Protein AF-A0A7W1YMB5-F1 (afdb_monomer_lite)

Sequence (63 aa):
MTRLVLLVSIAPTDTSLAAARPSTTMTTIPVGSSPFDIAVNRRTNRAYTANYGDNTVSVITGQ

pLDDT: mean 79.33, std 20.53, range [34.03, 98.0]

Radius of gyration: 20.95 Å; chains: 1; bounding box: 33×40×49 Å

Secondary structure (DSSP, 8-state):
------------S-TT----------------SSEEEEEEEGGGTEEEEEETTTTEEEEEE--

Foldseek 3Di:
DDDDDDDPDPDPPDPDPCPPPPPPDDDDDDDAAPWDDKDADPVQQWMWTCHPVVRDIDIDHDD

Structure (mmCIF, N/CA/C/O backbone):
data_AF-A0A7W1YMB5-F1
#
_entry.id   AF-A0A7W1YMB5-F1
#
loop_
_atom_site.group_PDB
_atom_site.id
_atom_site.type_symbol
_atom_site.label_atom_id
_atom_site.label_alt_id
_atom_site.label_comp_id
_atom_site.label_asym_id
_atom_site.label_entity_id
_atom_site.label_seq_id
_atom_site.pdbx_PDB_ins_code
_atom_site.Cartn_x
_atom_site.Cartn_y
_atom_site.Cartn_z
_atom_site.occupancy
_atom_site.B_iso_or_equiv
_atom_site.auth_seq_id
_atom_site.auth_comp_id
_atom_site.auth_asym_id
_atom_site.auth_atom_id
_atom_site.pdbx_PDB_model_num
ATOM 1 N N . MET A 1 1 ? 17.435 34.675 22.584 1.00 42.62 1 MET A N 1
ATOM 2 C CA . MET A 1 1 ? 16.070 35.055 22.157 1.00 42.62 1 MET A CA 1
ATOM 3 C C . MET A 1 1 ? 15.084 34.166 22.904 1.00 42.62 1 MET A C 1
ATOM 5 O O . MET A 1 1 ? 14.939 33.003 22.555 1.00 42.62 1 MET A O 1
ATOM 9 N N . THR A 1 2 ? 14.510 34.668 23.996 1.00 38.34 2 THR A N 1
ATOM 10 C CA . THR A 1 2 ? 13.678 33.888 24.930 1.00 38.34 2 THR A CA 1
ATOM 11 C C . THR A 1 2 ? 12.229 33.901 24.457 1.00 38.34 2 THR A C 1
ATOM 13 O O . THR A 1 2 ? 11.642 34.970 24.311 1.00 38.34 2 THR A O 1
ATOM 16 N N . ARG A 1 3 ? 11.655 32.728 24.183 1.00 59.72 3 ARG A N 1
ATOM 17 C CA . ARG A 1 3 ? 10.278 32.592 23.701 1.00 59.72 3 ARG A CA 1
ATOM 18 C C . ARG A 1 3 ? 9.378 32.230 24.887 1.00 59.72 3 ARG A C 1
ATOM 20 O O . ARG A 1 3 ? 9.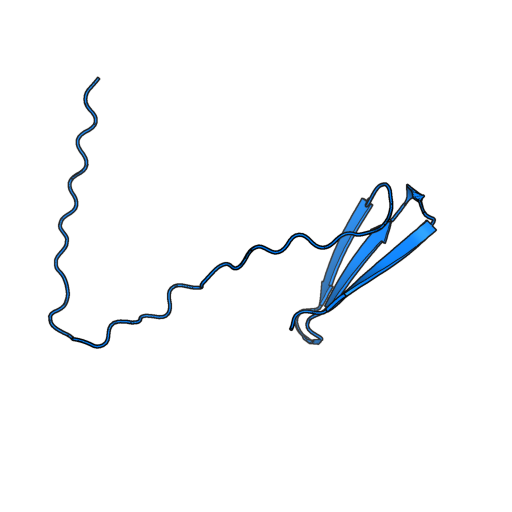484 31.137 25.428 1.00 59.72 3 ARG A O 1
ATOM 27 N N . LEU A 1 4 ? 8.547 33.178 25.315 1.00 34.03 4 LEU A N 1
ATOM 28 C CA . LEU A 1 4 ? 7.572 33.022 26.396 1.00 34.03 4 LEU A CA 1
ATOM 29 C C . LEU A 1 4 ? 6.303 32.359 25.829 1.00 34.03 4 LEU A C 1
ATOM 31 O O . LEU A 1 4 ? 5.754 32.856 24.848 1.00 34.03 4 LEU A O 1
ATOM 35 N N . VAL A 1 5 ? 5.835 31.254 26.417 1.00 56.00 5 VAL A N 1
ATOM 36 C CA . VAL A 1 5 ? 4.540 30.637 26.072 1.00 56.00 5 VAL A CA 1
ATOM 37 C C . VAL A 1 5 ? 3.653 30.678 27.311 1.00 56.00 5 VAL A C 1
ATOM 39 O O . VAL A 1 5 ? 3.971 30.055 28.320 1.00 56.00 5 VAL A O 1
ATOM 42 N N . LEU A 1 6 ? 2.554 31.430 27.243 1.00 48.88 6 LEU A N 1
ATOM 43 C CA . LEU A 1 6 ? 1.537 31.469 28.291 1.00 48.88 6 LEU A CA 1
ATOM 44 C C . LEU A 1 6 ? 0.522 30.347 28.027 1.00 48.88 6 LEU A C 1
ATOM 46 O O . LEU A 1 6 ? -0.256 30.431 27.079 1.00 48.88 6 LEU A O 1
ATOM 50 N N . LEU A 1 7 ? 0.525 29.300 28.852 1.00 50.91 7 LEU A N 1
ATOM 51 C CA . LEU A 1 7 ? -0.543 28.299 28.880 1.00 50.91 7 LEU A CA 1
ATOM 52 C C . LEU A 1 7 ? -1.476 28.634 30.047 1.00 50.91 7 LEU A C 1
ATOM 54 O O . LEU A 1 7 ? -1.215 28.253 31.185 1.00 50.91 7 LEU A O 1
ATOM 58 N N . VAL A 1 8 ? -2.565 29.358 29.782 1.00 49.88 8 VAL A N 1
ATOM 59 C CA . VAL A 1 8 ? -3.686 29.420 30.731 1.00 49.88 8 VAL A CA 1
ATOM 60 C C . VAL A 1 8 ? -4.446 28.103 30.600 1.00 49.88 8 VAL A C 1
ATOM 62 O O . VAL A 1 8 ? -5.241 27.918 29.684 1.00 49.88 8 VAL A O 1
ATOM 65 N N . SER A 1 9 ? -4.150 27.159 31.491 1.00 54.62 9 SER A N 1
ATOM 66 C CA . SER A 1 9 ? -4.886 25.902 31.614 1.00 54.62 9 SER A CA 1
ATOM 67 C C . SER A 1 9 ? -5.985 26.069 32.658 1.00 54.62 9 SER A C 1
ATOM 69 O O . SER A 1 9 ? -5.770 25.788 33.835 1.00 54.62 9 SER A O 1
ATOM 71 N N . ILE A 1 10 ? -7.170 26.516 32.242 1.00 60.09 10 ILE A N 1
ATOM 72 C CA . ILE A 1 10 ? -8.381 26.315 33.044 1.00 60.09 10 ILE A CA 1
ATOM 73 C C . ILE A 1 10 ? -8.891 24.899 32.762 1.00 60.09 10 ILE A C 1
ATOM 75 O O . ILE A 1 10 ? -9.552 24.649 31.758 1.00 60.09 10 ILE A O 1
ATOM 79 N N . ALA A 1 11 ? -8.504 23.943 33.609 1.00 49.50 11 ALA A N 1
ATOM 80 C CA . ALA A 1 11 ? -9.073 22.602 33.565 1.00 49.50 11 ALA A CA 1
ATOM 81 C C . ALA A 1 11 ? -10.564 22.693 33.939 1.00 49.50 11 ALA A C 1
ATOM 83 O O . ALA A 1 11 ? -10.873 23.254 34.993 1.00 49.50 11 ALA A O 1
ATOM 84 N N . PRO A 1 12 ? -11.496 22.165 33.130 1.00 53.31 12 PRO A N 1
ATOM 85 C CA . PRO A 1 12 ? -12.871 22.008 33.576 1.00 53.31 12 PRO A CA 1
ATOM 86 C C . PRO A 1 12 ? -12.877 21.007 34.735 1.00 53.31 12 PRO A C 1
ATOM 88 O O . PRO A 1 12 ? -12.339 19.907 34.604 1.00 53.31 12 PRO A O 1
ATOM 91 N N . THR A 1 13 ? -13.470 21.372 35.871 1.00 59.25 13 THR A N 1
ATOM 92 C CA . THR A 1 13 ? -13.759 20.466 36.997 1.00 59.25 13 THR A CA 1
ATOM 93 C C . THR A 1 13 ? -14.904 19.510 36.659 1.00 59.25 13 THR A C 1
ATOM 95 O O . THR A 1 13 ? -15.841 19.358 37.431 1.00 59.25 13 THR A O 1
ATOM 98 N N . ASP A 1 14 ? -14.808 18.851 35.509 1.00 52.16 14 ASP A N 1
ATOM 99 C CA . ASP A 1 14 ? -15.620 17.698 35.158 1.00 52.16 14 ASP A CA 1
ATOM 100 C C . ASP A 1 14 ? -14.669 16.537 34.881 1.00 52.16 14 ASP A C 1
ATOM 102 O O . ASP A 1 14 ? -13.930 16.498 33.895 1.00 52.16 14 ASP A O 1
ATOM 106 N N . THR A 1 15 ? -14.687 15.566 35.788 1.00 54.12 15 THR A N 1
ATOM 107 C CA . THR A 1 15 ? -13.940 14.301 35.772 1.00 54.12 15 THR A CA 1
ATOM 108 C C . THR A 1 15 ? -14.392 13.342 34.654 1.00 54.12 15 THR A C 1
ATOM 110 O O . THR A 1 15 ? -14.419 12.129 34.837 1.00 54.12 15 THR A O 1
ATOM 113 N N . SER A 1 16 ? -14.738 13.852 33.467 1.00 57.53 16 SER A N 1
ATOM 114 C CA . SER A 1 16 ? -15.176 13.043 32.318 1.00 57.53 16 SER A CA 1
ATOM 115 C C . SER A 1 16 ? -14.847 13.653 30.945 1.00 57.53 16 SER A C 1
ATOM 117 O O . SER A 1 16 ? -15.565 13.452 29.972 1.00 57.53 16 SER A O 1
ATOM 119 N N . LEU A 1 17 ? -13.713 14.347 30.813 1.00 54.88 17 LEU A N 1
ATOM 120 C CA . LEU A 1 17 ? -13.243 14.877 29.525 1.00 54.88 17 LEU A CA 1
ATOM 121 C C . LEU A 1 17 ? -12.143 14.016 28.897 1.00 54.88 17 LEU A C 1
ATOM 123 O O . LEU A 1 17 ? -11.102 14.504 28.465 1.00 54.88 17 LEU A O 1
ATOM 127 N N . ALA A 1 18 ? -12.435 12.728 28.725 1.00 51.41 18 ALA A N 1
ATOM 128 C CA . ALA A 1 18 ? -11.953 12.018 27.547 1.00 51.41 18 ALA A CA 1
ATOM 129 C C . ALA A 1 18 ? -12.789 12.482 26.339 1.00 51.41 18 ALA A C 1
ATOM 131 O O . ALA A 1 18 ? -13.496 11.698 25.712 1.00 51.41 18 ALA A O 1
ATOM 132 N N . ALA A 1 19 ? -12.737 13.779 26.016 1.00 57.41 19 ALA A N 1
ATOM 133 C CA . ALA A 1 19 ? -13.058 14.216 24.668 1.00 57.41 19 ALA A CA 1
ATOM 134 C C . ALA A 1 19 ? -12.050 13.481 23.788 1.00 57.41 19 ALA A C 1
ATOM 136 O O . ALA A 1 19 ? -10.857 13.770 23.865 1.00 57.41 19 ALA A O 1
ATOM 137 N N . ALA A 1 20 ? -12.516 12.435 23.104 1.00 60.34 20 ALA A N 1
ATOM 138 C CA . ALA A 1 20 ? -11.704 11.472 22.381 1.00 60.34 20 ALA A CA 1
ATOM 139 C C . ALA A 1 20 ? -10.770 12.204 21.416 1.00 60.34 20 ALA A C 1
ATOM 141 O O . ALA A 1 20 ? -11.126 12.506 20.278 1.00 60.34 20 ALA A O 1
ATOM 142 N N . ARG A 1 21 ? -9.566 12.537 21.885 1.00 62.41 21 ARG A N 1
ATOM 143 C CA . ARG A 1 21 ? -8.517 13.064 21.033 1.00 62.41 21 ARG A CA 1
ATOM 144 C C . ARG A 1 21 ? -8.243 11.945 20.034 1.00 62.41 21 ARG A C 1
ATOM 146 O O . ARG A 1 21 ? -7.898 10.852 20.489 1.00 62.41 21 ARG A O 1
ATOM 153 N N . PRO A 1 22 ? -8.433 12.162 18.721 1.00 61.59 22 PRO A N 1
ATOM 154 C CA . PRO A 1 22 ? -8.200 11.114 17.744 1.00 61.59 22 PRO A CA 1
ATOM 155 C C . PRO A 1 22 ? -6.780 10.590 17.948 1.00 61.59 22 PRO A C 1
ATOM 157 O O . PRO A 1 22 ? -5.802 11.337 17.862 1.00 61.59 22 PRO A O 1
ATOM 160 N N . SER A 1 23 ? -6.683 9.319 18.331 1.00 70.81 23 SER A N 1
ATOM 161 C CA . SER A 1 23 ? -5.403 8.652 18.497 1.00 70.81 23 SER A CA 1
ATOM 162 C C . SER A 1 23 ? -4.927 8.2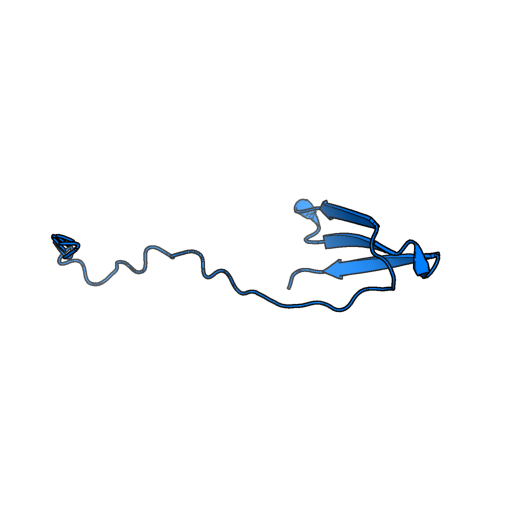78 17.104 1.00 70.81 23 SER A C 1
ATOM 164 O O . SER A 1 23 ? -5.392 7.301 16.521 1.00 70.81 23 SER A O 1
ATOM 166 N N . THR A 1 24 ? -4.056 9.101 16.527 1.00 75.75 24 THR A N 1
ATOM 167 C CA . THR A 1 24 ? -3.453 8.810 15.226 1.00 75.75 24 THR A CA 1
ATOM 168 C C . THR A 1 24 ? -2.423 7.705 15.408 1.00 75.75 24 THR A C 1
ATOM 170 O O . THR A 1 24 ? -1.265 7.962 15.737 1.00 75.75 24 THR A O 1
ATOM 173 N N . THR A 1 25 ? -2.848 6.459 15.230 1.00 80.00 25 THR A N 1
ATOM 174 C CA . THR A 1 25 ? -1.931 5.320 15.207 1.00 80.00 25 THR A CA 1
ATOM 175 C C . THR A 1 25 ? -1.282 5.269 13.828 1.00 80.00 25 THR A C 1
ATOM 177 O O . THR A 1 25 ? -1.971 5.136 12.820 1.00 80.00 25 THR A O 1
ATOM 180 N N . MET A 1 26 ? 0.040 5.436 13.768 1.00 84.81 26 MET A N 1
ATOM 181 C CA . MET A 1 26 ? 0.795 5.297 12.523 1.00 84.81 26 MET A CA 1
ATOM 182 C C . MET A 1 26 ? 1.334 3.874 12.423 1.00 84.81 26 MET A C 1
ATOM 184 O O . MET A 1 26 ? 2.035 3.403 13.317 1.00 84.81 26 MET A O 1
ATOM 188 N N . THR A 1 27 ? 1.018 3.202 11.323 1.00 88.31 27 THR A N 1
ATOM 189 C CA . THR A 1 27 ? 1.538 1.873 11.000 1.00 88.31 27 THR A CA 1
ATOM 190 C C . THR A 1 27 ? 2.155 1.927 9.61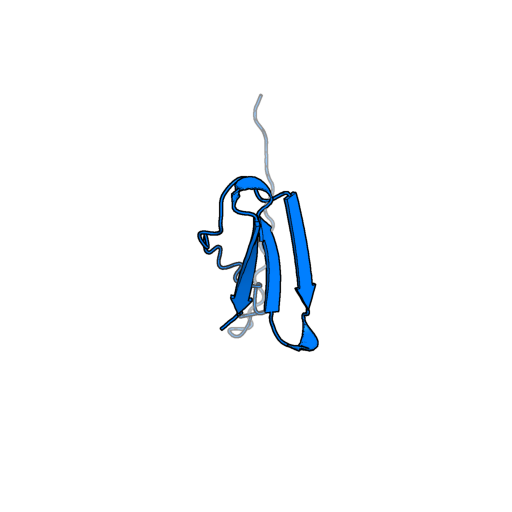5 1.00 88.31 27 THR A C 1
ATOM 192 O O . THR A 1 27 ? 1.527 2.404 8.671 1.00 88.31 27 THR A O 1
ATOM 195 N N . THR A 1 28 ? 3.386 1.440 9.491 1.00 91.19 28 THR A N 1
ATOM 196 C CA . THR A 1 28 ? 4.043 1.284 8.193 1.00 91.19 28 THR A CA 1
ATOM 197 C C . THR A 1 28 ? 3.656 -0.067 7.617 1.00 91.19 28 THR A C 1
ATOM 199 O O . THR A 1 28 ? 3.883 -1.096 8.250 1.00 91.19 28 THR A O 1
ATOM 202 N N . ILE A 1 29 ? 3.073 -0.064 6.421 1.00 92.75 29 ILE A N 1
ATOM 203 C CA . ILE A 1 29 ? 2.655 -1.279 5.722 1.00 92.75 29 ILE A CA 1
ATOM 204 C C . ILE A 1 29 ? 3.567 -1.444 4.506 1.00 92.75 29 ILE A C 1
ATOM 206 O O . ILE A 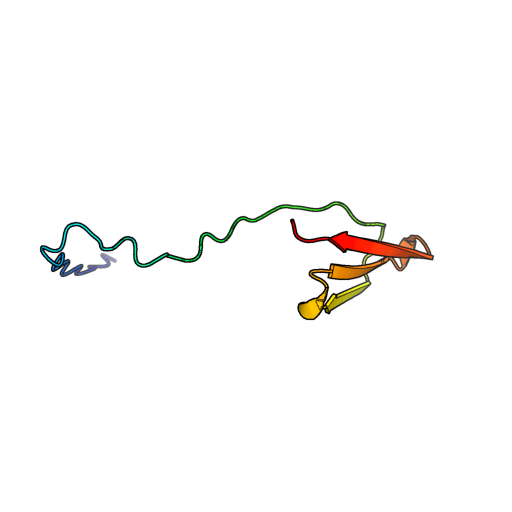1 29 ? 3.608 -0.537 3.672 1.00 92.75 29 ILE A O 1
ATOM 210 N N . PRO A 1 30 ? 4.326 -2.549 4.399 1.00 95.00 30 PRO A N 1
ATOM 211 C CA . PRO A 1 30 ? 5.145 -2.798 3.224 1.00 95.00 30 PRO A CA 1
ATOM 212 C C . PRO A 1 30 ? 4.253 -3.016 1.994 1.00 95.00 30 PRO A C 1
ATOM 214 O O . PRO A 1 30 ? 3.232 -3.700 2.059 1.00 95.00 30 PRO A O 1
ATOM 217 N N . VAL A 1 31 ? 4.662 -2.432 0.873 1.00 96.50 31 VAL A N 1
ATOM 218 C CA . VAL A 1 31 ? 4.048 -2.591 -0.454 1.00 96.50 31 VAL A CA 1
ATOM 219 C C . VAL A 1 31 ? 5.120 -3.038 -1.454 1.00 96.50 31 VAL A C 1
ATOM 221 O O . VAL A 1 31 ? 6.259 -3.291 -1.056 1.00 96.50 31 VAL A O 1
ATOM 224 N N . GLY A 1 32 ? 4.759 -3.176 -2.730 1.00 96.94 32 GLY A N 1
ATOM 225 C CA . GLY A 1 32 ? 5.713 -3.521 -3.785 1.00 96.94 32 GLY A CA 1
ATOM 226 C C . GLY A 1 32 ? 6.685 -2.385 -4.142 1.00 96.94 32 GLY A C 1
ATOM 227 O O . GLY A 1 32 ? 6.667 -1.300 -3.555 1.00 96.94 32 GLY A O 1
ATOM 228 N N . SER A 1 33 ? 7.537 -2.632 -5.132 1.00 98.00 33 SER A N 1
ATOM 229 C CA . SER A 1 33 ? 8.587 -1.717 -5.586 1.00 98.00 33 SER A CA 1
ATOM 230 C C . SER A 1 33 ? 8.042 -0.539 -6.391 1.00 98.00 33 SER A C 1
ATOM 232 O O . SER A 1 33 ? 7.133 -0.679 -7.215 1.00 98.00 33 SER A O 1
ATOM 234 N N . SER A 1 34 ? 8.669 0.627 -6.200 1.00 97.19 34 SER A N 1
ATOM 235 C CA . SER A 1 34 ? 8.347 1.890 -6.883 1.00 97.19 34 SER A CA 1
ATOM 236 C C . SER A 1 34 ? 6.836 2.184 -6.915 1.00 97.19 34 SER A C 1
ATOM 238 O O . SER A 1 34 ? 6.240 2.200 -7.998 1.00 97.19 34 SER A O 1
ATOM 240 N N . PRO A 1 35 ? 6.188 2.382 -5.748 1.00 97.06 35 PRO A N 1
ATOM 241 C CA . PRO A 1 35 ? 4.782 2.762 -5.702 1.00 97.06 35 PRO A CA 1
ATOM 242 C C . PRO A 1 35 ? 4.589 4.112 -6.398 1.00 97.06 35 PRO A C 1
ATOM 244 O O . PRO A 1 35 ? 5.316 5.068 -6.125 1.00 97.06 35 PRO A O 1
ATOM 247 N N . PHE A 1 36 ? 3.622 4.175 -7.310 1.00 97.69 36 PHE A N 1
ATOM 248 C CA . PHE A 1 36 ? 3.359 5.374 -8.106 1.00 97.69 36 PHE A CA 1
ATOM 249 C C . PHE A 1 36 ? 2.203 6.201 -7.541 1.00 97.69 36 PHE A C 1
ATOM 251 O O . PHE A 1 36 ? 2.298 7.422 -7.473 1.00 97.69 36 PHE A O 1
ATOM 258 N N . ASP A 1 37 ? 1.124 5.536 -7.119 1.00 97.50 37 ASP A N 1
ATOM 259 C CA . ASP A 1 37 ? -0.083 6.198 -6.621 1.00 97.50 37 ASP A CA 1
ATOM 260 C C . ASP A 1 37 ? -0.858 5.320 -5.621 1.00 97.50 37 ASP A C 1
ATOM 262 O O . ASP A 1 37 ? -0.667 4.095 -5.562 1.00 97.50 37 ASP A O 1
ATOM 266 N N . ILE A 1 38 ? -1.741 5.951 -4.838 1.00 96.94 38 ILE A N 1
ATOM 267 C CA . ILE A 1 38 ? -2.611 5.314 -3.846 1.00 96.94 38 ILE A CA 1
ATOM 268 C C . ILE A 1 38 ? -4.056 5.826 -3.929 1.00 96.94 38 ILE A C 1
ATOM 270 O O . ILE A 1 38 ? -4.327 7.023 -3.888 1.00 96.94 38 ILE A O 1
ATOM 274 N N . ALA A 1 39 ? -5.011 4.896 -3.934 1.00 97.25 39 ALA A N 1
ATOM 275 C CA . ALA A 1 39 ? -6.440 5.192 -3.865 1.00 97.25 39 ALA A CA 1
ATOM 276 C C . ALA A 1 39 ? -7.066 4.602 -2.594 1.00 97.25 39 ALA A C 1
ATOM 278 O O . ALA A 1 39 ? -6.800 3.455 -2.235 1.00 97.25 39 ALA A O 1
ATOM 279 N N . VAL A 1 40 ? -7.942 5.360 -1.926 1.00 96.50 40 VAL A N 1
ATOM 280 C CA . VAL A 1 40 ? -8.585 4.947 -0.666 1.00 96.50 40 VAL A CA 1
ATOM 281 C C . VAL A 1 40 ? -10.098 4.846 -0.832 1.00 96.50 40 VAL A C 1
AT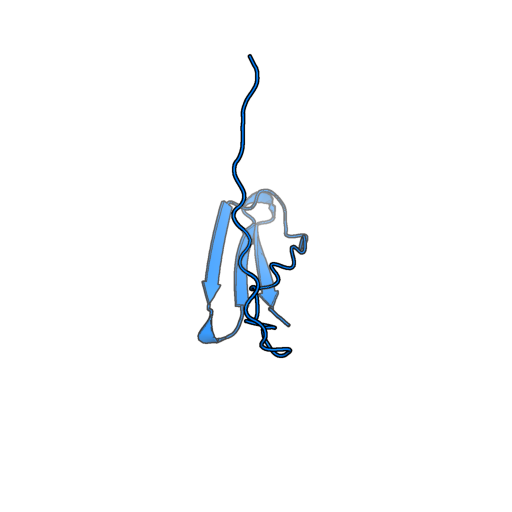OM 283 O O . VAL A 1 40 ? -10.771 5.810 -1.190 1.00 96.50 40 VAL A O 1
ATOM 286 N N . ASN A 1 41 ? -10.651 3.689 -0.481 1.00 96.06 41 ASN A N 1
ATOM 287 C CA . ASN A 1 41 ? -12.080 3.442 -0.362 1.00 96.06 41 ASN A CA 1
ATOM 288 C C . ASN A 1 41 ? -12.476 3.317 1.115 1.00 96.06 41 ASN A C 1
ATOM 290 O O . ASN A 1 41 ? -12.365 2.253 1.729 1.00 96.06 41 ASN A O 1
ATOM 294 N N . ARG A 1 42 ? -13.006 4.414 1.668 1.00 93.69 42 ARG A N 1
ATOM 295 C CA . ARG A 1 42 ? -13.466 4.476 3.065 1.00 93.69 42 ARG A CA 1
ATOM 296 C C . ARG A 1 42 ? -14.701 3.614 3.338 1.00 93.69 42 ARG A C 1
ATOM 298 O O . ARG A 1 42 ? -14.867 3.156 4.458 1.00 93.69 42 ARG A O 1
ATOM 305 N N . ARG A 1 43 ? -15.545 3.351 2.331 1.00 96.19 43 ARG A N 1
ATOM 306 C CA . ARG A 1 43 ? -16.757 2.524 2.490 1.00 96.19 43 ARG A CA 1
ATOM 307 C C . ARG A 1 43 ? -16.412 1.065 2.778 1.00 96.19 43 ARG A C 1
ATOM 309 O O . ARG A 1 43 ? -17.128 0.405 3.516 1.00 96.19 43 ARG A O 1
ATOM 316 N N . THR A 1 44 ? -15.328 0.568 2.186 1.00 96.00 44 THR A N 1
ATOM 317 C CA . THR A 1 44 ? -14.856 -0.812 2.377 1.00 96.00 44 THR A CA 1
ATOM 318 C C . THR A 1 44 ? -13.635 -0.905 3.288 1.00 96.00 44 THR A C 1
ATOM 320 O O . THR A 1 44 ? -13.043 -1.974 3.372 1.00 96.00 44 THR A O 1
ATOM 323 N N . ASN A 1 45 ? -13.214 0.210 3.894 1.00 95.12 45 ASN A N 1
ATOM 324 C CA . ASN A 1 45 ? -11.981 0.338 4.672 1.00 95.12 45 ASN A CA 1
ATOM 325 C C . ASN A 1 45 ? -10.745 -0.253 3.962 1.00 95.12 45 ASN A C 1
ATOM 327 O O . ASN A 1 45 ? -9.979 -1.026 4.539 1.00 95.12 45 ASN A O 1
ATOM 331 N N . ARG A 1 46 ? -10.584 0.058 2.668 1.00 96.06 46 ARG A N 1
ATOM 332 C CA . ARG A 1 46 ? -9.482 -0.453 1.838 1.00 96.06 46 ARG A CA 1
ATOM 333 C C . ARG A 1 46 ? -8.697 0.666 1.181 1.00 96.06 46 ARG A C 1
ATOM 335 O O . ARG A 1 46 ? -9.291 1.642 0.732 1.00 96.06 46 ARG A O 1
ATOM 342 N N . ALA A 1 47 ? -7.395 0.477 1.046 1.00 96.44 47 ALA A N 1
ATOM 343 C CA . ALA A 1 47 ? -6.542 1.267 0.175 1.00 96.44 47 ALA A CA 1
ATOM 344 C C . ALA A 1 47 ? -5.859 0.365 -0.860 1.00 96.44 47 ALA A C 1
ATOM 346 O O . ALA A 1 47 ? -5.637 -0.821 -0.614 1.00 96.44 47 ALA A O 1
ATOM 347 N N . TYR A 1 48 ? -5.566 0.929 -2.024 1.00 97.38 48 TYR A N 1
ATOM 348 C CA . TYR A 1 48 ? -4.972 0.240 -3.162 1.00 97.38 48 TYR A CA 1
ATOM 349 C C . TYR A 1 48 ? -3.757 1.033 -3.620 1.00 97.38 48 TYR A C 1
ATOM 351 O O . TYR A 1 48 ? -3.887 2.227 -3.890 1.00 97.38 48 TYR A O 1
ATOM 359 N N . THR A 1 49 ? -2.605 0.380 -3.718 1.00 97.69 49 THR A N 1
ATOM 360 C CA . THR A 1 49 ? -1.348 1.007 -4.148 1.00 97.69 49 THR A CA 1
ATOM 361 C C . THR A 1 49 ? -0.878 0.367 -5.444 1.00 97.69 49 THR A C 1
ATOM 363 O O . THR A 1 49 ? -0.756 -0.858 -5.516 1.00 97.69 49 THR A O 1
ATOM 366 N N . ALA A 1 50 ? -0.626 1.186 -6.465 1.00 97.94 50 ALA A N 1
ATOM 367 C CA . ALA A 1 50 ? -0.080 0.731 -7.739 1.00 97.94 50 ALA A CA 1
ATOM 368 C C . ALA A 1 50 ? 1.453 0.668 -7.657 1.00 97.94 50 ALA A C 1
ATOM 370 O O . ALA A 1 50 ? 2.109 1.706 -7.539 1.00 97.94 50 ALA A O 1
ATOM 371 N N . ASN A 1 51 ? 2.020 -0.538 -7.729 1.00 97.94 51 ASN A N 1
ATOM 372 C CA . ASN A 1 51 ? 3.462 -0.770 -7.649 1.00 97.94 51 ASN A CA 1
ATOM 373 C C . ASN A 1 51 ? 4.029 -0.867 -9.069 1.00 97.94 51 ASN A C 1
ATOM 375 O O . ASN A 1 51 ? 3.983 -1.931 -9.693 1.00 97.94 51 ASN A O 1
ATOM 379 N N . TYR A 1 52 ? 4.532 0.249 -9.603 1.00 97.44 52 TYR A N 1
ATOM 380 C CA . TYR A 1 52 ? 5.001 0.306 -10.990 1.00 97.44 52 TYR A CA 1
ATOM 381 C C . TYR A 1 52 ? 6.215 -0.599 -11.224 1.00 97.44 52 TYR A C 1
ATOM 383 O O . TYR A 1 52 ? 6.303 -1.239 -12.265 1.00 97.44 52 TYR A O 1
ATOM 391 N N . GLY A 1 53 ? 7.122 -0.683 -10.246 1.00 97.62 53 GLY A N 1
ATOM 392 C CA . GLY A 1 53 ? 8.350 -1.473 -10.369 1.00 97.62 53 GLY A CA 1
ATOM 393 C C . GLY A 1 53 ? 8.117 -2.984 -10.398 1.00 97.62 53 GLY A C 1
ATOM 394 O O . GLY A 1 53 ? 8.921 -3.699 -10.983 1.00 97.62 53 GLY A O 1
ATOM 395 N N . ASP A 1 54 ? 7.012 -3.450 -9.810 1.00 96.75 54 ASP A N 1
ATOM 396 C CA . ASP A 1 54 ? 6.687 -4.878 -9.709 1.00 96.75 54 ASP A CA 1
ATOM 397 C C . ASP A 1 54 ? 5.567 -5.318 -10.662 1.00 96.75 54 ASP A C 1
ATOM 399 O O . ASP A 1 54 ? 5.243 -6.502 -10.714 1.00 96.75 54 ASP A O 1
ATOM 403 N N . ASN A 1 55 ? 4.917 -4.386 -11.369 1.00 97.00 55 ASN A N 1
ATOM 404 C CA . ASN A 1 55 ? 3.701 -4.648 -12.148 1.00 97.00 55 ASN A CA 1
ATOM 405 C C . ASN A 1 55 ? 2.568 -5.287 -11.308 1.00 97.00 55 ASN A C 1
ATOM 407 O O . ASN A 1 55 ? 1.799 -6.112 -11.806 1.00 97.00 55 ASN A O 1
ATOM 411 N N . THR A 1 56 ? 2.442 -4.900 -10.032 1.00 98.00 56 THR A N 1
ATOM 412 C CA . THR A 1 56 ? 1.424 -5.421 -9.098 1.00 98.00 56 THR A CA 1
ATOM 413 C C . THR A 1 56 ? 0.583 -4.314 -8.458 1.00 98.00 56 THR A C 1
ATOM 415 O O . THR A 1 56 ? 0.907 -3.127 -8.529 1.00 98.00 56 THR A O 1
ATOM 418 N N . VAL A 1 57 ? -0.506 -4.712 -7.791 1.00 97.25 57 VAL A N 1
ATOM 419 C CA . VAL A 1 57 ? -1.314 -3.837 -6.930 1.00 97.25 57 VAL A CA 1
ATOM 420 C C . VAL A 1 57 ? -1.357 -4.423 -5.523 1.00 97.25 57 VAL A C 1
ATOM 422 O O . VAL A 1 57 ? -1.760 -5.572 -5.339 1.00 97.25 57 VAL A O 1
ATOM 425 N N . SER A 1 58 ? -0.983 -3.627 -4.523 1.00 97.69 58 SER A N 1
ATOM 426 C CA . SER A 1 58 ? -1.132 -3.994 -3.110 1.00 97.69 58 SER A CA 1
ATOM 427 C C . SER A 1 58 ? -2.502 -3.557 -2.591 1.00 97.69 58 SER A C 1
ATOM 429 O O . SER A 1 58 ? -2.922 -2.425 -2.830 1.00 97.69 58 SER A O 1
ATOM 431 N N . VAL A 1 59 ? -3.189 -4.440 -1.858 1.00 96.44 59 VAL A N 1
ATOM 432 C CA . VAL A 1 59 ? -4.462 -4.136 -1.184 1.00 96.44 59 VAL A CA 1
ATOM 433 C C . VAL A 1 59 ? -4.231 -4.072 0.317 1.00 96.44 59 VAL A C 1
ATOM 435 O O . VAL A 1 59 ? -3.807 -5.047 0.932 1.00 96.44 59 VAL A O 1
ATOM 438 N N . ILE A 1 60 ? -4.542 -2.923 0.902 1.00 95.75 60 ILE A N 1
ATOM 439 C CA . ILE A 1 60 ? -4.396 -2.638 2.325 1.00 95.75 60 ILE A CA 1
ATOM 440 C C . ILE A 1 60 ? -5.791 -2.587 2.942 1.00 95.75 60 ILE A C 1
ATOM 442 O O . ILE A 1 60 ? -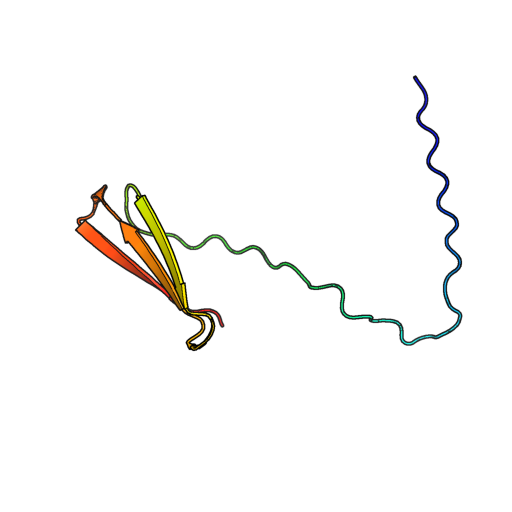6.650 -1.846 2.469 1.00 95.75 60 ILE A O 1
ATOM 446 N N . THR A 1 61 ? -6.027 -3.354 4.002 1.00 92.25 61 THR A N 1
ATOM 447 C CA . THR A 1 61 ? -7.292 -3.355 4.753 1.00 92.25 61 THR A CA 1
ATOM 448 C C . THR A 1 61 ? -7.098 -2.687 6.106 1.00 92.25 61 THR A C 1
ATOM 450 O O . THR A 1 61 ? -6.200 -3.084 6.850 1.00 92.25 61 THR A O 1
ATOM 453 N N . GLY A 1 62 ? -7.944 -1.716 6.441 1.00 83.75 62 GLY A N 1
ATOM 454 C CA . GLY A 1 62 ? -8.020 -1.196 7.803 1.00 83.75 62 GLY A CA 1
ATOM 455 C C . GLY A 1 62 ? -8.712 -2.213 8.713 1.00 83.75 62 GLY A C 1
ATOM 456 O O . GLY A 1 62 ? -9.733 -2.787 8.325 1.00 83.75 62 GLY A O 1
ATOM 457 N N . GLN A 1 63 ? -8.116 -2.458 9.878 1.00 67.88 63 GLN A N 1
ATOM 458 C CA . GLN A 1 63 ? -8.712 -3.241 10.964 1.00 67.88 63 GLN A CA 1
ATOM 459 C C . GLN A 1 63 ? -9.750 -2.402 11.711 1.00 67.88 63 GLN A C 1
ATOM 461 O O . GLN A 1 63 ? -9.546 -1.168 11.792 1.00 67.88 63 GLN A O 1
#